Protein AF-A0ABC8U8X2-F1 (afdb_monomer_lite)

Sequence (150 aa):
MIYYLTSANDARQVATYLWNNFLGGTTSSRPLGDAILDGIDFDIEGDTNQHCDDLAKYLSAYSNKGKKVCLTAAPQCPFLDAWVGAFLASFLLLLAMGSDSSGIAIYWDQNGNEGILAETCATGNYDFVNLAFLPTFGNGQTPMINLAGH

Radius of gyration: 16.76 Å; chains: 1; bounding box: 38×37×42 Å

pLDDT: mean 77.41, std 14.79, range [40.16, 95.94]

Organism: NCBI:txid185542

Foldseek 3Di:
DAADAPDLVQLLVQLVLCCQQAAVRHDPDHPVGPHHDQEDEAAHPHPDPPCVVSNVVNNCVCCVVPGGYDYHYDDDDDDDDPDDVVVVVVVVVVVVVPDPDPFAEDEAQQPLPRPDPVVVVVVVRGPYYRQWDQPHGHPPDNTDTDRHND

InterPro domains:
  IPR001223 Glycoside hydrolase family 18, catalytic domain [PS51910] (102-150)
  IPR001579 Glycosyl hydrolase family 18, active site [PS01095] (37-45)
  IPR017853 Glycoside hydrolase superfamily [SSF51445] (3-89)
  IPR017853 Glycoside hydrolase superfamily [SSF51445] (100-150)

Structure (mmCIF, N/CA/C/O backbone):
data_AF-A0ABC8U8X2-F1
#
_entry.id   AF-A0ABC8U8X2-F1
#
loop_
_atom_site.group_PDB
_atom_site.id
_atom_site.type_symbol
_atom_site.label_atom_id
_atom_site.label_alt_id
_atom_site.label_comp_id
_atom_site.label_asym_id
_atom_site.label_entity_id
_atom_site.label_seq_id
_atom_site.pdbx_PDB_ins_code
_atom_site.Cartn_x
_atom_site.Cartn_y
_atom_site.Cartn_z
_atom_site.occupancy
_atom_site.B_iso_or_equiv
_atom_site.auth_seq_id
_atom_site.auth_comp_id
_atom_site.auth_asym_id
_atom_site.auth_atom_id
_atom_site.pdbx_PDB_model_num
ATOM 1 N N . MET A 1 1 ? 5.102 10.044 -14.188 1.00 48.25 1 MET A N 1
ATOM 2 C CA . MET A 1 1 ? 5.006 10.627 -12.831 1.00 48.25 1 MET A CA 1
ATOM 3 C C . MET A 1 1 ? 5.959 9.808 -11.978 1.00 48.25 1 MET A C 1
ATOM 5 O O . MET A 1 1 ? 5.804 8.601 -11.997 1.00 48.25 1 MET A O 1
ATOM 9 N N . ILE A 1 2 ? 7.002 10.403 -11.389 1.00 56.94 2 ILE A N 1
ATOM 10 C CA . ILE A 1 2 ? 8.047 9.640 -10.680 1.00 56.94 2 ILE A CA 1
ATOM 11 C C . ILE A 1 2 ? 7.747 9.730 -9.186 1.00 56.94 2 ILE A C 1
ATOM 13 O O . ILE A 1 2 ? 7.943 10.780 -8.578 1.00 56.94 2 ILE A O 1
ATOM 17 N N . TYR A 1 3 ? 7.222 8.649 -8.628 1.00 70.38 3 TYR A N 1
ATOM 18 C CA . TYR A 1 3 ? 7.026 8.451 -7.196 1.00 70.38 3 TYR A CA 1
ATOM 19 C C . TYR A 1 3 ? 8.256 7.721 -6.653 1.00 70.38 3 TYR A C 1
ATOM 21 O O . TYR A 1 3 ? 8.616 6.646 -7.125 1.00 70.38 3 TYR A O 1
ATOM 29 N N . TYR A 1 4 ? 8.955 8.345 -5.708 1.00 77.19 4 TYR A N 1
ATOM 30 C CA . TYR A 1 4 ? 10.160 7.788 -5.103 1.00 77.19 4 TYR A CA 1
ATOM 31 C C . TYR A 1 4 ? 10.326 8.301 -3.677 1.00 77.19 4 TYR A C 1
ATOM 33 O O . TYR A 1 4 ? 9.859 9.383 -3.316 1.00 77.19 4 TYR A O 1
ATOM 41 N N . LEU A 1 5 ? 11.017 7.514 -2.860 1.00 86.25 5 LEU A N 1
ATOM 42 C CA . LEU A 1 5 ? 11.329 7.862 -1.482 1.00 86.25 5 LEU A CA 1
ATOM 43 C C . LEU A 1 5 ? 12.681 8.570 -1.435 1.00 86.25 5 LEU A C 1
ATOM 45 O O . LEU A 1 5 ? 13.675 8.092 -1.977 1.00 86.25 5 LEU A O 1
ATOM 49 N N . THR A 1 6 ? 12.721 9.716 -0.768 1.00 90.56 6 THR A N 1
ATOM 50 C CA . THR A 1 6 ? 13.915 10.578 -0.709 1.00 90.56 6 THR A CA 1
ATOM 51 C C . THR A 1 6 ? 14.811 10.298 0.496 1.00 90.56 6 THR A C 1
ATOM 53 O O . THR A 1 6 ? 15.957 10.738 0.533 1.00 90.56 6 THR A O 1
ATOM 56 N N . SER A 1 7 ? 14.279 9.626 1.522 1.00 92.69 7 SER A N 1
ATOM 57 C CA . SER A 1 7 ? 14.993 9.296 2.758 1.00 92.69 7 SER A CA 1
ATOM 58 C C . SER A 1 7 ? 14.229 8.268 3.598 1.00 92.69 7 SER A C 1
ATOM 60 O O . SER A 1 7 ? 13.018 8.098 3.451 1.00 92.69 7 SER A O 1
ATOM 62 N N . ALA A 1 8 ? 14.897 7.684 4.596 1.00 93.50 8 ALA A N 1
ATOM 63 C CA . ALA A 1 8 ? 14.243 6.863 5.619 1.00 93.50 8 ALA A CA 1
ATOM 64 C C . ALA A 1 8 ? 13.138 7.625 6.386 1.00 93.50 8 ALA A C 1
ATOM 66 O O . ALA A 1 8 ? 12.173 7.029 6.865 1.00 93.50 8 ALA A O 1
ATOM 67 N N . ASN A 1 9 ? 13.266 8.949 6.533 1.00 95.62 9 ASN A N 1
ATOM 68 C CA . ASN A 1 9 ? 12.249 9.760 7.200 1.00 95.62 9 ASN A CA 1
ATOM 69 C C . ASN A 1 9 ? 11.018 9.982 6.312 1.00 95.62 9 ASN A C 1
ATOM 71 O O . ASN A 1 9 ? 9.897 9.965 6.810 1.00 95.62 9 ASN A O 1
ATOM 75 N N . ASP A 1 10 ? 11.225 10.154 5.011 1.00 93.50 10 ASP A N 1
ATOM 76 C CA . ASP A 1 10 ? 10.157 10.218 4.012 1.00 93.50 10 ASP A CA 1
ATOM 77 C C . ASP A 1 10 ? 9.393 8.884 3.957 1.00 93.50 10 ASP A C 1
ATOM 79 O O . ASP A 1 10 ? 8.177 8.852 4.137 1.00 93.50 10 ASP A O 1
ATOM 83 N N . ALA A 1 11 ? 10.115 7.758 3.910 1.00 92.38 11 ALA A N 1
ATOM 84 C CA . ALA A 1 11 ? 9.539 6.415 4.027 1.00 92.38 11 ALA A CA 1
ATOM 85 C C . ALA A 1 11 ? 8.694 6.241 5.303 1.00 92.38 11 ALA A C 1
ATOM 87 O O . ALA A 1 11 ? 7.592 5.696 5.261 1.00 92.38 11 ALA A O 1
ATOM 88 N N . ARG A 1 12 ? 9.162 6.754 6.448 1.00 95.94 12 ARG A N 1
ATOM 89 C CA . ARG A 1 12 ? 8.401 6.719 7.708 1.00 95.94 12 ARG A CA 1
ATOM 90 C C . ARG A 1 12 ? 7.121 7.553 7.649 1.00 95.94 12 ARG A C 1
ATOM 92 O O . ARG A 1 12 ? 6.102 7.140 8.209 1.00 95.94 12 ARG A O 1
ATOM 99 N N . GLN A 1 13 ? 7.163 8.723 7.015 1.00 95.50 13 GLN A N 1
ATOM 100 C CA . GLN A 1 13 ? 5.987 9.579 6.853 1.00 95.50 13 GLN A CA 1
ATOM 101 C C . GLN A 1 13 ? 4.942 8.900 5.970 1.00 95.50 13 GLN A C 1
ATOM 103 O O . GLN A 1 13 ? 3.778 8.818 6.368 1.00 95.50 13 GLN A O 1
ATOM 108 N N . VAL A 1 14 ? 5.369 8.322 4.845 1.00 93.56 14 VAL A N 1
ATOM 109 C CA . VAL A 1 14 ? 4.505 7.521 3.968 1.00 93.56 14 VAL A CA 1
ATOM 110 C C . VAL A 1 14 ? 3.908 6.337 4.736 1.00 93.56 14 VAL A C 1
ATOM 112 O O . VAL A 1 14 ? 2.690 6.177 4.748 1.00 93.56 14 VAL A O 1
ATOM 115 N N . ALA A 1 15 ? 4.718 5.565 5.470 1.00 94.56 15 ALA A N 1
ATOM 116 C CA . ALA A 1 15 ? 4.239 4.445 6.288 1.00 94.56 15 ALA A CA 1
ATOM 117 C C . ALA A 1 15 ? 3.180 4.874 7.317 1.00 94.56 15 ALA A C 1
ATOM 119 O O . ALA A 1 15 ? 2.158 4.210 7.486 1.00 94.56 15 ALA A O 1
ATOM 120 N N . THR A 1 16 ? 3.407 6.005 7.992 1.00 95.50 16 THR A N 1
ATOM 121 C CA . THR A 1 16 ? 2.477 6.552 8.992 1.00 95.50 16 THR A CA 1
ATOM 122 C C . THR A 1 16 ? 1.159 6.969 8.348 1.00 95.50 16 THR A C 1
ATOM 124 O O . THR A 1 16 ? 0.086 6.701 8.893 1.00 95.50 16 THR A O 1
ATOM 127 N N . TYR A 1 17 ? 1.229 7.607 7.179 1.00 94.38 17 TYR A N 1
ATOM 128 C CA . TYR A 1 17 ? 0.050 8.000 6.421 1.00 94.38 17 TYR A CA 1
ATOM 129 C C . TYR A 1 17 ? -0.775 6.778 6.011 1.00 94.38 17 TYR A C 1
ATOM 131 O O . TYR A 1 17 ? -1.979 6.744 6.272 1.00 94.38 17 TYR A O 1
ATOM 139 N N . LEU A 1 18 ? -0.131 5.760 5.432 1.00 93.50 18 LEU A N 1
ATOM 140 C CA . LEU A 1 18 ? -0.798 4.529 5.009 1.00 93.50 18 LEU A CA 1
ATOM 141 C C . LEU A 1 18 ? -1.434 3.797 6.196 1.00 93.50 18 LEU A C 1
ATOM 143 O O . LEU A 1 18 ? -2.588 3.369 6.120 1.00 93.50 18 LEU A O 1
ATOM 147 N N . TRP A 1 19 ? -0.724 3.727 7.327 1.00 94.81 19 TRP A N 1
ATOM 148 C CA . TRP A 1 19 ? -1.241 3.104 8.541 1.00 94.81 19 TRP A CA 1
ATOM 149 C C . TRP A 1 19 ? -2.529 3.766 9.039 1.00 94.81 19 TRP A C 1
ATOM 151 O O . TRP A 1 19 ? -3.505 3.076 9.333 1.00 94.81 19 TRP A O 1
ATOM 161 N N . ASN A 1 20 ? -2.548 5.097 9.113 1.00 94.00 20 ASN A N 1
ATOM 162 C CA . ASN A 1 20 ? -3.668 5.836 9.692 1.00 94.00 20 ASN A CA 1
ATOM 163 C C . ASN A 1 20 ? -4.887 5.936 8.768 1.00 94.00 20 ASN A C 1
ATOM 165 O O . ASN A 1 20 ? -6.012 5.986 9.267 1.00 94.00 20 ASN A O 1
ATOM 169 N N . ASN A 1 21 ? -4.675 5.972 7.451 1.00 92.50 21 ASN A N 1
ATOM 170 C CA . ASN A 1 21 ? -5.749 6.207 6.484 1.00 92.50 21 ASN A CA 1
ATOM 171 C C . ASN A 1 21 ? -6.307 4.930 5.848 1.00 92.50 21 ASN A C 1
ATOM 173 O O . ASN A 1 21 ? -7.464 4.940 5.439 1.00 92.50 21 ASN A O 1
ATOM 177 N N . PHE A 1 22 ? -5.521 3.849 5.774 1.00 91.56 22 PHE A N 1
ATOM 178 C CA . PHE A 1 22 ? -5.916 2.629 5.054 1.00 91.56 22 PHE A CA 1
ATOM 179 C C . PHE A 1 22 ? -5.779 1.345 5.870 1.00 91.56 22 PHE A C 1
ATOM 181 O O . PHE A 1 22 ? -6.557 0.417 5.669 1.00 91.56 22 PHE A O 1
ATOM 188 N N . LEU A 1 23 ? -4.863 1.294 6.840 1.00 92.88 23 LEU A N 1
ATOM 189 C CA . LEU A 1 23 ? -4.678 0.130 7.717 1.00 92.88 23 LEU A CA 1
ATOM 190 C C . LEU A 1 23 ? -5.291 0.393 9.105 1.00 92.88 23 LEU A C 1
ATOM 192 O O . LEU A 1 23 ? -6.302 1.090 9.211 1.00 92.88 23 LEU A O 1
ATOM 196 N N . GLY A 1 24 ? -4.719 -0.192 10.162 1.00 92.75 24 GLY A N 1
ATOM 197 C CA . GLY A 1 24 ? -5.299 -0.240 11.510 1.00 92.75 24 GLY A CA 1
ATOM 198 C C . GLY A 1 24 ? -5.152 1.025 12.363 1.00 92.75 24 GLY A C 1
ATOM 199 O O . GLY A 1 24 ? -5.484 0.991 13.546 1.00 92.75 24 GLY A O 1
ATOM 200 N N . GLY A 1 25 ? -4.621 2.123 11.823 1.00 92.50 25 GLY A N 1
ATOM 201 C CA . GLY A 1 25 ? -4.649 3.425 12.487 1.00 92.50 25 GLY A CA 1
ATOM 202 C C . GLY A 1 25 ? -5.955 4.178 12.222 1.00 92.50 25 GLY A C 1
ATOM 203 O O . GLY A 1 25 ? -6.860 3.674 11.563 1.00 92.50 25 GLY A O 1
ATOM 204 N N . THR A 1 26 ? -6.055 5.403 12.737 1.00 88.94 26 THR A N 1
ATOM 205 C CA . THR A 1 26 ? -7.287 6.201 12.658 1.00 88.94 26 THR A CA 1
ATOM 206 C C . THR A 1 26 ? -7.006 7.643 12.252 1.00 88.94 26 THR A C 1
ATOM 208 O O . THR A 1 26 ? -6.093 8.273 12.790 1.00 88.94 26 THR A O 1
ATOM 211 N N . THR A 1 27 ? -7.848 8.190 11.379 1.00 89.31 27 THR A N 1
ATOM 212 C CA . THR A 1 27 ? -7.946 9.621 11.053 1.00 89.31 27 THR A CA 1
ATOM 213 C C . THR A 1 27 ? -9.406 10.071 11.136 1.00 89.31 27 THR A C 1
ATOM 215 O O . THR A 1 27 ? -10.308 9.246 11.259 1.00 89.31 27 THR A O 1
ATOM 218 N N . SER A 1 28 ? -9.656 11.383 11.102 1.00 87.31 28 SER A N 1
ATOM 219 C CA . SER A 1 28 ? -11.016 11.942 11.133 1.00 87.31 28 SER A CA 1
ATOM 220 C C . SER A 1 28 ? -11.823 11.676 9.858 1.00 87.31 28 SER A C 1
ATOM 222 O O . SER A 1 28 ? -13.046 11.756 9.888 1.00 87.31 28 SER A O 1
ATOM 224 N N . SER A 1 29 ? -11.149 11.394 8.744 1.00 88.12 29 SER A N 1
ATOM 225 C CA . SER A 1 29 ? -11.760 11.038 7.467 1.00 88.12 29 SER A CA 1
ATOM 226 C C . SER A 1 29 ? -10.808 10.119 6.712 1.00 88.12 29 SER A C 1
ATOM 228 O O . SER A 1 29 ? -9.654 10.484 6.473 1.00 88.12 29 SER A O 1
ATOM 230 N N . ARG A 1 30 ? -11.285 8.920 6.373 1.00 90.00 30 ARG A N 1
ATOM 231 C CA . ARG A 1 30 ? -10.524 7.904 5.643 1.00 90.00 30 ARG A CA 1
ATOM 232 C C . ARG A 1 30 ? -11.013 7.845 4.198 1.00 90.00 30 ARG A C 1
ATOM 234 O O . ARG A 1 30 ? -12.227 7.848 3.989 1.00 90.00 30 ARG A O 1
ATOM 241 N N . PRO A 1 31 ? -10.116 7.743 3.200 1.00 86.38 31 PRO A N 1
ATOM 242 C CA . PRO A 1 31 ? -10.534 7.789 1.798 1.00 86.38 31 PRO A CA 1
ATOM 243 C C . PRO A 1 31 ? -11.456 6.635 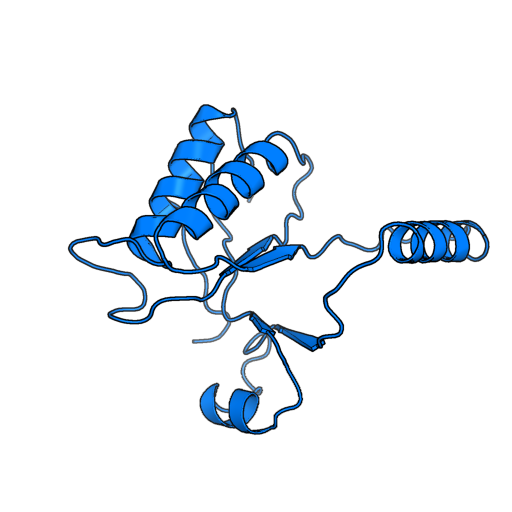1.383 1.00 86.38 31 PRO A C 1
ATOM 245 O O . PRO A 1 31 ? -12.272 6.807 0.489 1.00 86.38 31 PRO A O 1
ATOM 248 N N . LEU A 1 32 ? -11.359 5.486 2.059 1.00 85.94 32 LEU A N 1
ATOM 249 C CA . LEU A 1 32 ? -12.208 4.311 1.829 1.00 85.94 32 LEU A CA 1
ATOM 250 C C . LEU A 1 32 ? -13.299 4.150 2.909 1.00 85.94 32 LEU A C 1
ATOM 252 O O . LEU A 1 32 ? -13.801 3.050 3.135 1.00 85.94 32 LEU A O 1
ATOM 256 N N . GLY A 1 33 ? -13.636 5.229 3.625 1.00 87.31 33 GLY A N 1
ATOM 257 C CA . GLY A 1 33 ? -14.559 5.185 4.759 1.00 87.31 33 GLY A CA 1
ATOM 258 C C . GLY A 1 33 ? -14.065 4.254 5.871 1.00 87.31 33 GLY A C 1
ATOM 259 O O . GLY A 1 33 ? -12.883 4.249 6.218 1.00 87.31 33 GLY A O 1
ATOM 260 N N . ASP A 1 34 ? -14.967 3.438 6.410 1.00 89.44 34 ASP A N 1
ATOM 261 C CA . ASP A 1 34 ? -14.672 2.527 7.524 1.00 89.44 34 ASP A CA 1
ATOM 262 C C . ASP A 1 34 ? -13.870 1.279 7.108 1.00 89.44 34 ASP A C 1
ATOM 264 O O . ASP A 1 34 ? -13.538 0.443 7.951 1.00 89.44 34 ASP A O 1
ATOM 268 N N . ALA A 1 35 ? -13.532 1.130 5.821 1.00 88.38 35 ALA A N 1
ATOM 269 C CA . ALA A 1 35 ? -12.746 0.002 5.342 1.00 88.38 35 ALA A CA 1
ATOM 270 C C . ALA A 1 35 ? -11.312 0.017 5.909 1.00 88.38 35 ALA A C 1
ATOM 272 O O . ALA A 1 35 ? -10.618 1.043 5.939 1.00 88.38 35 ALA A O 1
ATOM 273 N N . ILE A 1 36 ? -10.848 -1.160 6.337 1.00 90.56 36 ILE A N 1
ATOM 274 C CA . ILE A 1 36 ? -9.504 -1.386 6.878 1.00 90.56 36 ILE A CA 1
ATOM 275 C C . ILE A 1 36 ? -8.825 -2.469 6.043 1.00 90.56 36 ILE A C 1
ATOM 277 O O . ILE A 1 36 ? -9.127 -3.651 6.204 1.00 90.56 36 ILE A O 1
ATOM 281 N N . LEU A 1 37 ? -7.874 -2.072 5.198 1.00 90.31 37 LEU A N 1
ATOM 282 C CA . LEU A 1 37 ? -7.120 -2.987 4.341 1.00 90.31 37 LEU A CA 1
ATOM 283 C C . LEU A 1 37 ? -6.223 -3.911 5.173 1.00 90.31 37 LEU A C 1
ATOM 285 O O . LEU A 1 37 ? -5.800 -3.567 6.282 1.00 90.31 37 LEU A O 1
ATOM 289 N N . ASP A 1 38 ? -5.929 -5.093 4.640 1.00 89.69 38 ASP A N 1
ATOM 290 C CA . ASP A 1 38 ? -5.053 -6.079 5.286 1.00 89.69 38 ASP A CA 1
ATOM 291 C C . ASP A 1 38 ? -3.574 -5.868 4.972 1.00 89.69 38 ASP A C 1
ATOM 293 O O . ASP A 1 38 ? -2.707 -6.356 5.698 1.00 89.69 38 ASP A O 1
ATOM 297 N N . GLY A 1 39 ? -3.271 -5.102 3.928 1.00 89.19 39 GLY A N 1
ATOM 298 C CA . GLY A 1 39 ? -1.910 -4.941 3.464 1.00 89.19 39 GLY A CA 1
ATOM 299 C C . GLY A 1 39 ? -1.710 -3.832 2.449 1.00 89.19 39 GLY A C 1
ATOM 300 O O . GLY A 1 39 ? -2.647 -3.114 2.100 1.00 89.19 39 GLY A O 1
ATOM 301 N N . ILE A 1 40 ? -0.460 -3.703 2.016 1.00 87.12 40 ILE A N 1
ATOM 302 C CA . ILE A 1 40 ? -0.014 -2.798 0.957 1.00 87.12 40 ILE A CA 1
ATOM 303 C C . ILE A 1 40 ? 0.788 -3.619 -0.051 1.00 87.12 40 ILE A C 1
ATOM 305 O O . ILE A 1 40 ? 1.727 -4.322 0.331 1.00 87.12 40 ILE A O 1
ATOM 309 N N . ASP A 1 41 ? 0.413 -3.500 -1.319 1.00 85.31 41 ASP A N 1
ATOM 310 C CA . ASP A 1 41 ? 1.158 -4.041 -2.448 1.00 85.31 41 ASP A CA 1
ATOM 311 C C . ASP A 1 41 ? 2.077 -2.966 -3.042 1.00 85.31 41 ASP A C 1
ATOM 313 O O . ASP A 1 41 ? 1.667 -1.819 -3.236 1.00 85.31 41 ASP A O 1
ATOM 317 N N . PHE A 1 42 ? 3.336 -3.324 -3.286 1.00 78.19 42 PHE A N 1
ATOM 318 C CA . PHE A 1 42 ? 4.355 -2.446 -3.849 1.00 78.19 42 PHE A CA 1
ATOM 319 C C . PHE A 1 42 ? 4.596 -2.767 -5.321 1.00 78.19 42 PHE A C 1
ATOM 321 O O . PHE A 1 42 ? 5.470 -3.568 -5.661 1.00 78.19 42 PHE A O 1
ATOM 328 N N . ASP A 1 43 ? 3.861 -2.081 -6.184 1.00 76.69 43 ASP A N 1
ATOM 329 C CA . ASP A 1 43 ? 4.132 -2.023 -7.618 1.00 76.69 43 ASP A CA 1
ATOM 330 C C . ASP A 1 43 ? 5.049 -0.826 -7.923 1.00 76.69 43 ASP A C 1
ATOM 332 O O . ASP A 1 43 ? 4.610 0.287 -8.222 1.00 76.69 43 ASP A O 1
ATOM 336 N N . ILE A 1 44 ? 6.351 -1.007 -7.681 1.00 70.56 44 ILE A N 1
ATOM 337 C CA . ILE A 1 44 ? 7.350 0.061 -7.818 1.00 70.56 44 ILE A CA 1
ATOM 338 C C . ILE A 1 44 ? 8.003 -0.046 -9.191 1.00 70.56 44 ILE A C 1
ATOM 340 O O . ILE A 1 44 ? 8.949 -0.806 -9.386 1.00 70.56 44 ILE A O 1
ATOM 344 N N . GLU A 1 45 ? 7.522 0.777 -10.118 1.00 71.31 45 GLU A N 1
ATOM 345 C CA . GLU A 1 45 ? 8.005 0.839 -11.505 1.00 71.31 45 GLU A CA 1
ATOM 346 C C . GLU A 1 45 ? 8.960 2.017 -11.778 1.00 71.31 45 GLU A C 1
ATOM 348 O O . GLU A 1 45 ? 9.281 2.330 -12.924 1.00 71.31 45 GLU A O 1
ATOM 353 N N . GLY A 1 46 ? 9.390 2.724 -10.729 1.00 65.50 46 GLY A N 1
ATOM 354 C CA . GLY A 1 46 ? 10.303 3.862 -10.844 1.00 65.50 46 GLY A CA 1
ATOM 355 C C . GLY A 1 46 ? 11.768 3.453 -11.041 1.00 65.50 46 GLY A C 1
ATOM 356 O O . GLY A 1 46 ? 12.182 2.355 -10.683 1.00 65.50 46 GLY A O 1
ATOM 357 N N . ASP A 1 47 ? 12.595 4.392 -11.511 1.00 67.00 47 ASP A N 1
ATOM 358 C CA . ASP A 1 47 ? 14.036 4.180 -11.759 1.00 67.00 47 ASP A CA 1
ATOM 359 C C . ASP A 1 47 ? 14.880 3.950 -10.482 1.00 67.00 47 ASP A C 1
ATOM 361 O O . ASP A 1 47 ? 16.104 3.819 -10.546 1.00 67.00 47 ASP A O 1
ATOM 365 N N . THR A 1 48 ? 14.262 3.949 -9.297 1.00 69.31 48 THR A N 1
ATOM 366 C CA . THR A 1 48 ? 14.944 3.794 -8.009 1.00 69.31 48 THR A CA 1
ATOM 367 C C . THR A 1 48 ? 14.116 2.974 -7.027 1.00 69.31 48 THR A C 1
ATOM 369 O O . THR A 1 48 ? 12.908 3.150 -6.899 1.00 69.31 48 THR A O 1
ATOM 372 N N . ASN A 1 49 ? 14.800 2.111 -6.280 1.00 71.00 49 ASN A N 1
ATOM 373 C CA . ASN A 1 49 ? 14.252 1.311 -5.185 1.00 71.00 49 ASN A CA 1
ATOM 374 C C . ASN A 1 49 ? 14.757 1.776 -3.806 1.00 71.00 49 ASN A C 1
ATOM 376 O O . ASN A 1 49 ? 14.601 1.068 -2.808 1.00 71.00 49 ASN A O 1
ATOM 380 N N . GLN A 1 50 ? 15.393 2.950 -3.734 1.00 80.75 50 GLN A N 1
ATOM 381 C CA . GLN A 1 50 ? 15.943 3.469 -2.483 1.00 80.75 50 GLN A CA 1
ATOM 382 C C . GLN A 1 50 ? 14.845 3.624 -1.421 1.00 80.75 50 GLN A C 1
ATOM 384 O O . GLN A 1 50 ? 13.740 4.077 -1.714 1.00 80.75 50 GLN A O 1
ATOM 389 N N . HIS A 1 51 ? 15.164 3.243 -0.180 1.00 86.38 51 HIS A N 1
ATOM 390 C CA . HIS A 1 51 ? 14.296 3.341 1.003 1.00 86.38 51 HIS A CA 1
ATOM 391 C C . HIS A 1 51 ? 12.992 2.526 0.958 1.00 86.38 51 HIS A C 1
ATOM 393 O O . HIS A 1 51 ? 12.142 2.669 1.842 1.00 86.38 51 HIS A O 1
ATOM 399 N N . CYS A 1 52 ? 12.810 1.649 -0.032 1.00 83.12 52 CYS A N 1
ATOM 400 C CA . CYS A 1 52 ? 11.658 0.744 -0.070 1.00 83.12 52 CYS A CA 1
ATOM 401 C C . CYS A 1 52 ? 11.731 -0.301 1.055 1.00 83.12 52 CYS A C 1
ATOM 403 O O . CYS A 1 52 ? 10.710 -0.687 1.622 1.00 83.12 52 CYS A O 1
ATOM 405 N N . ASP A 1 53 ? 12.945 -0.696 1.438 1.00 85.69 53 ASP A N 1
ATOM 406 C CA . ASP A 1 53 ? 13.235 -1.525 2.606 1.00 85.69 53 ASP A CA 1
ATOM 407 C C . ASP A 1 53 ? 12.866 -0.820 3.920 1.00 85.69 53 ASP A C 1
ATOM 409 O O . ASP A 1 53 ? 12.218 -1.418 4.781 1.00 85.69 53 ASP A O 1
ATOM 413 N N . ASP A 1 54 ? 13.204 0.466 4.055 1.00 90.25 54 ASP A N 1
ATOM 414 C CA . ASP A 1 54 ? 12.784 1.301 5.182 1.00 90.25 54 ASP A CA 1
ATOM 415 C C . ASP A 1 54 ? 11.251 1.364 5.272 1.00 90.25 54 ASP A C 1
ATOM 417 O O . ASP A 1 54 ? 10.681 1.143 6.345 1.00 90.25 54 AS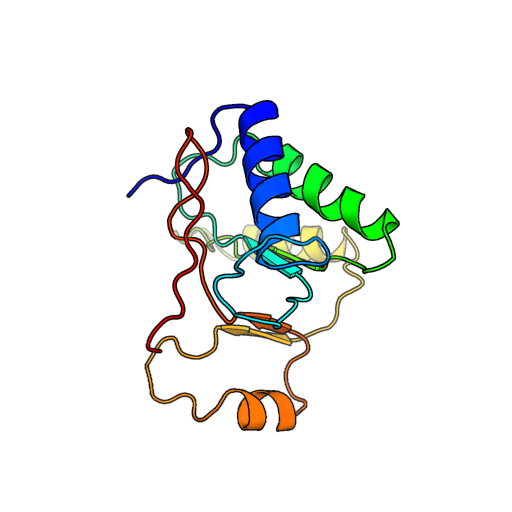P A O 1
ATOM 421 N N . LEU A 1 55 ? 10.568 1.621 4.151 1.00 90.06 55 LEU A N 1
ATOM 422 C CA . LEU A 1 55 ? 9.105 1.672 4.082 1.00 90.06 55 LEU A CA 1
ATOM 423 C C . LEU A 1 55 ? 8.473 0.337 4.499 1.00 90.06 55 LEU A C 1
ATOM 425 O O . LEU A 1 55 ? 7.619 0.316 5.392 1.00 90.06 55 LEU A O 1
ATOM 429 N N . ALA A 1 56 ? 8.927 -0.775 3.916 1.00 89.06 56 ALA A N 1
ATOM 430 C CA . ALA A 1 56 ? 8.453 -2.114 4.257 1.00 89.06 56 ALA A CA 1
ATOM 431 C C . ALA A 1 56 ? 8.686 -2.434 5.741 1.00 89.06 56 ALA A C 1
ATOM 433 O O . ALA A 1 56 ? 7.796 -2.945 6.425 1.00 89.06 56 ALA A O 1
ATOM 434 N N . LYS A 1 57 ? 9.850 -2.063 6.284 1.00 91.94 57 LYS A N 1
ATOM 435 C CA . LYS A 1 57 ? 10.179 -2.243 7.701 1.00 91.94 57 LYS A CA 1
ATOM 436 C C . LYS A 1 57 ? 9.254 -1.442 8.615 1.00 91.94 57 LYS A C 1
ATOM 438 O O . LYS A 1 57 ? 8.777 -1.985 9.613 1.00 91.94 57 LYS A O 1
ATOM 443 N N . TYR A 1 58 ? 8.983 -0.173 8.304 1.00 94.94 58 TYR A N 1
ATOM 444 C CA . TYR A 1 58 ? 8.075 0.648 9.111 1.00 94.94 58 TYR A CA 1
ATOM 445 C C . TYR A 1 58 ? 6.640 0.125 9.077 1.00 94.94 58 TYR A C 1
ATOM 447 O O . TYR A 1 58 ? 5.995 0.080 10.124 1.00 94.94 58 TYR A O 1
ATOM 455 N N . LEU A 1 59 ? 6.155 -0.312 7.915 1.00 92.62 59 LEU A N 1
ATOM 456 C CA . LEU A 1 59 ? 4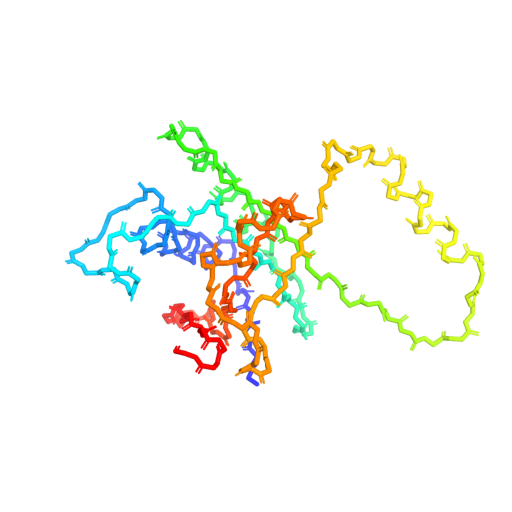.818 -0.894 7.793 1.00 92.62 59 LEU A CA 1
ATOM 457 C C . LEU A 1 59 ? 4.705 -2.228 8.533 1.00 92.62 59 LEU A C 1
ATOM 459 O O . LEU A 1 59 ? 3.773 -2.420 9.313 1.00 92.62 59 LEU A O 1
ATOM 463 N N . SER A 1 60 ? 5.690 -3.112 8.367 1.00 90.12 60 SER A N 1
ATOM 464 C CA . SER A 1 60 ? 5.742 -4.400 9.062 1.00 90.12 60 SER A CA 1
ATOM 465 C C . SER A 1 60 ? 5.742 -4.228 10.584 1.00 90.12 60 SER A C 1
ATOM 467 O O . SER A 1 60 ? 5.039 -4.955 11.289 1.00 90.12 60 SER A O 1
ATOM 469 N N . ALA A 1 61 ? 6.430 -3.206 11.107 1.00 92.69 61 ALA A N 1
ATOM 470 C CA . ALA A 1 61 ? 6.466 -2.916 12.540 1.00 92.69 61 ALA A CA 1
ATOM 471 C C . ALA A 1 61 ? 5.083 -2.613 13.150 1.00 92.69 61 ALA A C 1
ATOM 473 O O . ALA A 1 61 ? 4.884 -2.873 14.342 1.00 92.69 61 ALA A O 1
ATOM 474 N N . TYR A 1 62 ? 4.113 -2.123 12.366 1.00 93.69 62 TYR A N 1
ATOM 475 C CA . TYR A 1 62 ? 2.736 -1.938 12.839 1.00 93.69 62 TYR A CA 1
ATOM 476 C C . TYR A 1 62 ? 1.996 -3.254 13.088 1.00 93.69 62 TYR A C 1
ATOM 478 O O . TYR A 1 62 ? 1.030 -3.248 13.850 1.00 93.69 62 TYR A O 1
ATOM 486 N N . SER A 1 63 ? 2.491 -4.386 12.575 1.00 89.38 63 SER A N 1
ATOM 487 C CA . SER A 1 63 ? 1.944 -5.713 12.891 1.00 89.38 63 SER A CA 1
ATOM 488 C C . SER A 1 63 ? 1.926 -6.004 14.394 1.00 89.38 63 SER A C 1
ATOM 490 O O . SER A 1 63 ? 1.055 -6.717 14.889 1.00 89.38 63 SER A O 1
ATOM 492 N N . ASN A 1 64 ? 2.832 -5.376 15.150 1.00 88.62 64 ASN A N 1
ATOM 493 C CA . ASN A 1 64 ? 2.895 -5.481 16.608 1.00 88.62 64 ASN A CA 1
ATOM 494 C C . ASN A 1 64 ? 1.769 -4.719 17.336 1.00 88.62 64 ASN A C 1
ATOM 496 O O . ASN A 1 64 ? 1.678 -4.794 18.558 1.00 88.62 64 ASN A O 1
ATOM 500 N N . LYS A 1 65 ? 0.912 -3.976 16.621 1.00 86.44 65 LYS A N 1
ATOM 501 C CA . LYS A 1 65 ? -0.218 -3.219 17.187 1.00 86.44 65 LYS A CA 1
ATOM 502 C C . LYS A 1 65 ? -1.555 -3.968 17.136 1.00 86.44 65 LYS A C 1
ATOM 504 O O . LYS A 1 65 ? -2.602 -3.348 17.279 1.00 86.44 65 LYS A O 1
ATOM 509 N N . GLY A 1 66 ? -1.529 -5.286 16.940 1.00 79.94 66 GLY A N 1
ATOM 510 C CA . GLY A 1 66 ? -2.719 -6.141 17.025 1.00 79.94 66 GLY A CA 1
ATOM 511 C C . GLY A 1 66 ? -3.432 -6.422 15.699 1.00 79.94 66 GLY A C 1
ATOM 512 O O . GLY A 1 66 ? -4.386 -7.191 15.694 1.00 79.94 66 GLY A O 1
ATOM 513 N N . LYS A 1 67 ? -2.956 -5.874 14.573 1.00 82.94 67 LYS A N 1
ATOM 514 C CA . LYS A 1 67 ? -3.363 -6.287 13.219 1.00 82.94 67 LYS A CA 1
ATOM 515 C C . LYS A 1 67 ? -2.119 -6.598 12.405 1.00 82.94 67 LYS A C 1
ATOM 517 O O . LYS A 1 67 ? -1.290 -5.714 12.221 1.00 82.94 67 LYS A O 1
ATOM 522 N N . LYS A 1 68 ? -2.004 -7.834 11.918 1.00 87.06 68 LYS A N 1
ATOM 523 C CA . LYS A 1 68 ? -0.942 -8.233 10.989 1.00 87.06 68 LYS A CA 1
ATOM 524 C C . LYS A 1 68 ? -1.081 -7.421 9.698 1.00 87.06 68 LYS A C 1
ATOM 526 O O . LYS A 1 68 ? -2.184 -7.320 9.171 1.00 87.06 68 LYS A O 1
ATOM 531 N N . VAL A 1 69 ? 0.020 -6.843 9.227 1.00 86.75 69 VAL A N 1
ATOM 532 C CA . VAL A 1 69 ? 0.080 -6.118 7.952 1.00 86.75 69 VAL A CA 1
ATOM 533 C C . VAL A 1 69 ? 0.711 -7.036 6.913 1.00 86.75 69 VAL A C 1
ATOM 535 O O . VAL A 1 69 ? 1.852 -7.467 7.086 1.00 86.75 69 VAL A O 1
ATOM 538 N N . CYS A 1 70 ? -0.023 -7.344 5.848 1.00 85.94 70 CYS A N 1
ATOM 539 C CA . CYS A 1 70 ? 0.508 -8.067 4.698 1.00 85.94 70 CYS A CA 1
ATOM 540 C C . CYS A 1 70 ? 1.236 -7.092 3.767 1.00 85.94 70 CYS A C 1
ATOM 542 O O . CYS A 1 70 ? 0.738 -6.007 3.482 1.00 85.94 70 CYS A O 1
ATOM 544 N N . LEU A 1 71 ? 2.430 -7.462 3.316 1.00 83.06 71 LEU A N 1
ATOM 545 C CA . LEU A 1 71 ? 3.198 -6.681 2.351 1.00 83.06 71 LEU A CA 1
ATOM 546 C C . LEU A 1 71 ? 3.514 -7.580 1.166 1.00 83.06 71 LEU A C 1
ATOM 548 O O . LEU A 1 71 ? 4.064 -8.666 1.353 1.00 83.06 71 LEU A O 1
ATOM 552 N N . THR A 1 72 ? 3.166 -7.124 -0.027 1.00 77.56 72 THR A N 1
ATOM 553 C CA . THR A 1 72 ? 3.460 -7.796 -1.295 1.00 77.56 72 THR A CA 1
ATOM 554 C C . THR A 1 72 ? 4.206 -6.833 -2.211 1.00 77.56 72 THR A C 1
ATOM 556 O O . THR A 1 72 ? 4.261 -5.632 -1.948 1.00 77.56 72 THR A O 1
ATOM 559 N N . ALA A 1 73 ? 4.867 -7.357 -3.236 1.00 74.19 73 ALA A N 1
ATOM 560 C CA . ALA A 1 73 ? 5.566 -6.548 -4.223 1.00 74.19 73 ALA A CA 1
ATOM 561 C C . ALA A 1 73 ? 5.423 -7.189 -5.602 1.00 74.19 73 ALA A C 1
ATOM 563 O O . ALA A 1 73 ? 5.449 -8.418 -5.711 1.00 74.19 73 ALA A O 1
ATOM 564 N N . ALA A 1 74 ? 5.338 -6.357 -6.636 1.00 74.50 74 ALA A N 1
ATOM 565 C CA . ALA A 1 74 ? 5.200 -6.769 -8.026 1.00 74.50 74 ALA A CA 1
ATOM 566 C C . ALA A 1 74 ? 6.434 -6.349 -8.836 1.00 74.50 74 ALA A C 1
ATOM 568 O O . ALA A 1 74 ? 6.399 -5.373 -9.579 1.00 74.50 74 ALA A O 1
ATOM 569 N N . PRO A 1 75 ? 7.577 -7.042 -8.682 1.00 67.62 75 PRO A N 1
ATOM 570 C CA . PRO A 1 75 ? 8.739 -6.735 -9.499 1.00 67.62 75 PRO A CA 1
ATOM 571 C C . PRO A 1 75 ? 8.427 -7.020 -10.972 1.00 67.62 75 PRO A C 1
ATOM 573 O O . PRO A 1 75 ? 7.930 -8.097 -11.314 1.00 67.62 75 PRO A O 1
ATOM 576 N N . GLN A 1 76 ? 8.780 -6.090 -11.861 1.00 62.91 76 GLN A N 1
ATOM 577 C CA . GLN A 1 76 ? 8.755 -6.371 -13.293 1.00 62.91 76 GLN A CA 1
ATOM 578 C C . GLN A 1 76 ? 9.702 -7.537 -13.616 1.00 62.91 76 GLN A C 1
ATOM 580 O O . GLN A 1 76 ? 10.750 -7.708 -12.991 1.00 62.91 76 GLN A O 1
ATOM 585 N N . CYS A 1 77 ? 9.351 -8.337 -14.623 1.00 66.12 77 CYS A N 1
ATOM 586 C CA . CYS A 1 77 ? 10.260 -9.317 -15.210 1.00 66.12 77 CYS A CA 1
ATOM 587 C C . CYS A 1 77 ? 11.100 -8.592 -16.272 1.00 66.12 77 CYS A C 1
ATOM 589 O O . CYS A 1 77 ? 10.572 -8.351 -17.359 1.00 66.12 77 CYS A O 1
ATOM 591 N N . PRO A 1 78 ? 12.368 -8.208 -16.022 1.00 54.38 78 PRO A N 1
ATOM 592 C CA . PRO A 1 78 ? 13.148 -7.520 -17.042 1.00 54.38 78 PRO A CA 1
ATOM 593 C C . PRO A 1 78 ? 13.414 -8.485 -18.202 1.00 54.38 78 PRO A C 1
ATOM 595 O O . PRO A 1 78 ? 14.253 -9.377 -18.092 1.00 54.38 78 PRO A O 1
ATOM 598 N N . PHE A 1 79 ? 12.698 -8.343 -19.319 1.00 48.00 79 PHE A N 1
ATOM 599 C CA . PHE A 1 79 ? 12.922 -9.192 -20.485 1.00 48.00 79 PHE A CA 1
ATOM 600 C C . PHE A 1 79 ? 13.914 -8.558 -21.460 1.00 48.00 79 PHE A C 1
ATOM 602 O O . PHE A 1 79 ? 13.648 -7.508 -22.036 1.00 48.00 79 PHE A O 1
ATOM 609 N N . LEU A 1 80 ? 15.030 -9.266 -21.669 1.00 40.16 80 LEU A N 1
ATOM 610 C CA . LEU A 1 80 ? 15.701 -9.451 -22.962 1.00 40.16 80 LEU A CA 1
ATOM 611 C C . LEU A 1 80 ? 16.600 -10.716 -22.917 1.00 40.16 80 LEU A C 1
ATOM 613 O O . LEU A 1 80 ? 17.610 -10.775 -22.220 1.00 40.16 80 LEU A O 1
ATOM 617 N N . ASP A 1 81 ? 16.142 -11.761 -23.617 1.00 43.03 81 ASP A N 1
ATOM 618 C CA . ASP A 1 81 ? 16.859 -12.705 -24.506 1.00 43.03 81 ASP A CA 1
ATOM 619 C C . ASP A 1 81 ? 18.107 -13.535 -24.096 1.00 43.03 81 ASP A C 1
ATOM 621 O O . ASP A 1 81 ? 18.766 -14.100 -24.966 1.00 43.03 81 ASP A O 1
ATOM 625 N N . ALA A 1 82 ? 18.399 -13.770 -22.810 1.00 40.69 82 ALA A N 1
ATOM 626 C CA . ALA A 1 82 ? 19.403 -14.780 -22.383 1.00 40.69 82 ALA A CA 1
ATOM 627 C C . ALA A 1 82 ? 18.841 -15.922 -21.491 1.00 40.69 82 ALA A C 1
ATOM 629 O O . ALA A 1 82 ? 19.549 -16.535 -20.685 1.00 40.69 82 ALA A O 1
ATOM 630 N N . TRP A 1 83 ? 17.540 -16.205 -21.610 1.00 50.84 83 TRP A N 1
ATOM 631 C CA . TRP A 1 83 ? 16.719 -16.887 -20.602 1.00 50.84 83 TRP A CA 1
ATOM 632 C C . TRP A 1 83 ? 16.555 -18.406 -20.790 1.00 50.84 83 TRP A C 1
ATOM 634 O O . TRP A 1 83 ? 15.577 -18.872 -21.360 1.00 50.84 83 TRP A O 1
ATOM 644 N N . VAL A 1 84 ? 17.438 -19.187 -20.162 1.00 50.59 84 VAL A N 1
ATOM 645 C CA . VAL A 1 84 ? 17.018 -20.420 -19.449 1.00 50.59 84 VAL A CA 1
ATOM 646 C C . VAL A 1 84 ? 17.746 -20.499 -18.105 1.00 50.59 84 VAL A C 1
ATOM 648 O O . VAL A 1 84 ? 17.127 -20.725 -17.070 1.00 50.59 84 VAL A O 1
ATOM 651 N N . GLY A 1 85 ? 19.054 -20.222 -18.087 1.00 48.28 85 GLY A N 1
ATOM 652 C CA . GLY A 1 85 ? 19.877 -20.331 -16.876 1.00 48.28 85 GLY A CA 1
ATOM 653 C C . GLY A 1 85 ? 19.538 -19.306 -15.790 1.00 48.28 85 GLY A C 1
ATOM 654 O O . GLY A 1 85 ? 19.437 -19.666 -14.622 1.00 48.28 85 GLY A O 1
ATOM 655 N N . ALA A 1 86 ? 19.309 -18.045 -16.168 1.00 52.56 86 ALA A N 1
ATOM 656 C CA . ALA A 1 86 ? 18.943 -16.995 -15.217 1.00 52.56 86 ALA A CA 1
ATOM 657 C C . ALA A 1 86 ? 17.516 -17.176 -14.671 1.00 52.56 86 ALA A C 1
ATOM 659 O O . ALA A 1 86 ? 17.308 -16.980 -13.480 1.00 52.56 86 ALA A O 1
ATOM 660 N N . PHE A 1 87 ? 16.569 -17.651 -15.497 1.00 52.38 87 PHE A N 1
ATOM 661 C CA . PH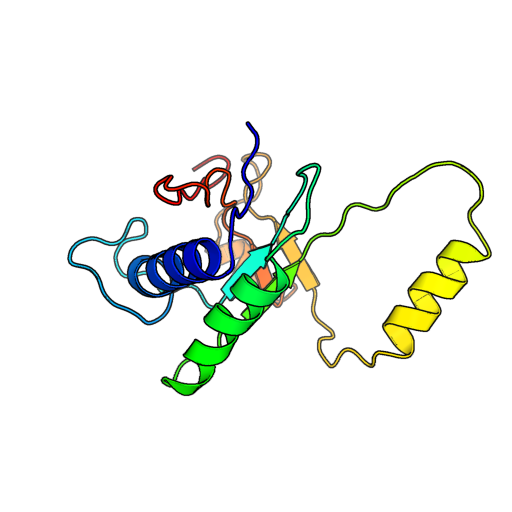E A 1 87 ? 15.218 -18.014 -15.041 1.00 52.38 87 PHE A CA 1
ATOM 662 C C . PHE A 1 87 ? 15.284 -19.075 -13.943 1.00 52.38 87 PHE A C 1
ATOM 664 O O . PHE A 1 87 ? 14.707 -18.911 -12.872 1.00 52.38 87 PHE A O 1
ATOM 671 N N . LEU A 1 88 ? 16.040 -20.148 -14.200 1.00 52.91 88 LEU A N 1
ATOM 672 C CA . LEU A 1 88 ? 16.230 -21.229 -13.243 1.00 52.91 88 LEU A CA 1
ATOM 673 C C . LEU A 1 88 ? 16.948 -20.737 -11.988 1.00 52.91 88 LEU A C 1
ATOM 675 O O . LEU A 1 88 ? 16.562 -21.141 -10.902 1.00 52.91 88 LEU A O 1
ATOM 679 N N . ALA A 1 89 ? 17.934 -19.846 -12.106 1.00 54.16 89 ALA A N 1
ATOM 680 C CA . ALA A 1 89 ? 18.651 -19.288 -10.962 1.00 54.16 89 ALA A CA 1
ATOM 681 C C . ALA A 1 89 ? 17.773 -18.370 -10.096 1.00 54.16 89 ALA A C 1
ATOM 683 O O . ALA A 1 89 ? 17.807 -18.489 -8.875 1.00 54.16 89 ALA A O 1
ATOM 684 N N . SER A 1 90 ? 16.958 -17.499 -10.696 1.00 53.91 90 SER A N 1
ATOM 685 C CA . SER A 1 90 ? 15.997 -16.652 -9.977 1.00 53.91 90 SER A CA 1
ATOM 686 C C . SER A 1 90 ? 14.900 -17.486 -9.319 1.00 53.91 90 SER A C 1
ATOM 688 O O . SER A 1 90 ? 14.572 -17.255 -8.159 1.00 53.91 90 SER A O 1
ATOM 690 N N . PHE A 1 91 ? 14.386 -18.503 -10.014 1.00 55.88 91 PHE A N 1
ATOM 691 C CA . PHE A 1 91 ? 13.410 -19.436 -9.454 1.00 55.88 91 PHE A CA 1
ATOM 692 C C . PHE A 1 91 ? 14.018 -20.274 -8.318 1.00 55.88 91 PHE A C 1
ATOM 694 O O . PHE A 1 91 ? 13.408 -20.421 -7.266 1.00 55.88 91 PHE A O 1
ATOM 701 N N . LEU A 1 92 ? 15.257 -20.752 -8.474 1.00 53.22 92 LEU A N 1
ATOM 702 C CA . LEU A 1 92 ? 16.016 -21.445 -7.425 1.00 53.22 92 LEU A CA 1
ATOM 703 C C . LEU A 1 92 ? 16.312 -20.537 -6.229 1.00 53.22 92 LEU A C 1
ATOM 705 O O . LEU A 1 92 ? 16.284 -21.016 -5.102 1.00 53.22 92 LEU A O 1
ATOM 709 N N . LEU A 1 93 ? 16.569 -19.245 -6.447 1.00 54.22 93 LEU A N 1
ATOM 710 C CA . LEU A 1 93 ? 16.795 -18.280 -5.373 1.00 54.22 93 LE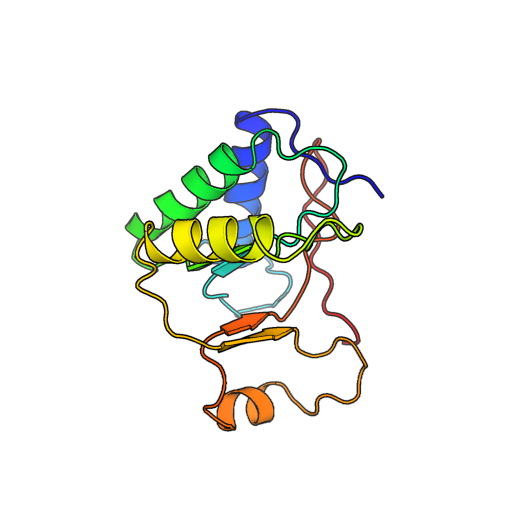U A CA 1
ATOM 711 C C . LEU A 1 93 ? 15.501 -17.990 -4.603 1.00 54.22 93 LEU A C 1
ATOM 713 O O . LEU A 1 93 ? 15.530 -17.992 -3.376 1.00 54.22 93 LEU A O 1
ATOM 717 N N . LEU A 1 94 ? 14.364 -17.832 -5.294 1.00 53.16 94 LEU A N 1
ATOM 718 C CA . LEU A 1 94 ? 13.049 -17.729 -4.649 1.00 53.16 94 LEU A CA 1
ATOM 719 C C . LEU A 1 94 ? 12.685 -19.001 -3.869 1.00 53.16 94 LEU A C 1
ATOM 721 O O . LEU A 1 94 ? 12.151 -18.907 -2.772 1.00 53.16 94 LEU A O 1
ATOM 725 N N . LEU A 1 95 ? 13.001 -20.187 -4.398 1.00 52.22 95 LEU A N 1
ATOM 726 C CA . LEU A 1 95 ? 12.786 -21.457 -3.694 1.00 52.22 95 LEU A CA 1
ATOM 727 C C . LEU A 1 95 ? 13.734 -21.636 -2.496 1.00 52.22 95 LEU A C 1
ATOM 729 O O . LEU A 1 95 ? 13.348 -22.232 -1.493 1.00 52.22 95 LEU A O 1
ATOM 733 N N . ALA A 1 96 ? 14.970 -21.134 -2.588 1.00 51.03 96 ALA A N 1
ATOM 734 C CA . ALA A 1 96 ? 15.953 -21.178 -1.503 1.00 51.03 96 ALA A CA 1
ATOM 735 C C . ALA A 1 96 ? 15.595 -20.215 -0.361 1.00 51.03 96 ALA A C 1
ATOM 737 O O . ALA A 1 96 ? 15.894 -20.487 0.802 1.00 51.03 96 ALA A O 1
ATOM 738 N N . MET A 1 97 ? 14.920 -19.113 -0.685 1.00 51.91 97 MET A N 1
ATOM 739 C CA . MET A 1 97 ? 14.287 -18.202 0.260 1.00 51.91 97 MET A CA 1
ATOM 740 C C . MET A 1 97 ? 12.867 -18.677 0.561 1.00 51.91 97 MET A C 1
ATOM 742 O O . MET A 1 97 ? 11.921 -17.983 0.211 1.00 51.91 97 MET A O 1
ATOM 746 N N . GLY A 1 98 ? 12.728 -19.875 1.143 1.00 41.06 98 GLY A N 1
ATOM 747 C CA . GLY A 1 98 ? 11.437 -20.519 1.416 1.00 41.06 98 GLY A CA 1
ATOM 748 C C . GLY A 1 98 ? 10.326 -19.511 1.723 1.00 41.06 98 GLY A C 1
ATOM 749 O O . GLY A 1 98 ? 10.350 -18.848 2.759 1.00 41.06 98 GLY A O 1
ATOM 750 N N . SER A 1 99 ? 9.403 -19.348 0.773 1.00 53.06 99 SER A N 1
ATOM 751 C CA . SER A 1 99 ? 8.253 -18.468 0.931 1.00 53.06 99 SER A CA 1
ATOM 752 C C . SER A 1 99 ? 7.120 -19.284 1.535 1.00 53.06 99 SER A C 1
ATOM 754 O O . SER A 1 99 ? 6.647 -20.239 0.920 1.00 53.06 99 SER A O 1
ATOM 756 N N . ASP A 1 100 ? 6.680 -18.914 2.737 1.00 54.28 100 ASP A N 1
ATOM 757 C CA . ASP A 1 100 ? 5.555 -19.563 3.424 1.00 54.28 100 ASP A CA 1
ATOM 758 C C . ASP A 1 100 ? 4.182 -19.158 2.840 1.00 54.28 100 ASP A C 1
ATOM 760 O O . ASP A 1 100 ? 3.141 -19.545 3.372 1.00 54.28 100 ASP A O 1
ATOM 764 N N . SER A 1 101 ? 4.135 -18.379 1.751 1.00 56.16 101 SER A N 1
ATOM 765 C CA . SER A 1 101 ? 2.885 -17.935 1.123 1.00 56.16 101 SER A CA 1
ATOM 766 C C . SER A 1 101 ? 2.594 -18.696 -0.175 1.00 56.16 101 SER A C 1
ATOM 768 O O . SER A 1 101 ? 2.849 -18.202 -1.275 1.00 56.16 101 SER A O 1
ATOM 770 N N . SER A 1 102 ? 2.027 -19.899 -0.069 1.00 58.75 102 SER A N 1
ATOM 771 C CA . SER A 1 102 ? 1.274 -20.474 -1.189 1.00 58.75 102 SER A CA 1
ATOM 772 C C . SER A 1 102 ? -0.071 -19.758 -1.236 1.00 58.75 102 SER A C 1
ATOM 774 O O . SER A 1 102 ? -0.956 -20.071 -0.448 1.00 58.75 102 SER A O 1
ATOM 776 N N . GLY A 1 103 ? -0.186 -18.751 -2.098 1.00 67.75 103 GLY A N 1
ATOM 777 C CA . GLY A 1 103 ? -1.446 -18.059 -2.308 1.00 67.75 103 GLY A CA 1
ATOM 778 C C . GLY A 1 103 ? -1.481 -17.269 -3.606 1.00 67.75 103 GLY A C 1
ATOM 779 O O . GLY A 1 103 ? -0.438 -16.826 -4.094 1.00 67.75 103 GLY A O 1
ATOM 780 N N . ILE A 1 104 ? -2.666 -17.142 -4.199 1.00 76.12 104 ILE A N 1
ATOM 781 C CA . ILE A 1 104 ? -2.858 -16.447 -5.479 1.00 76.12 104 ILE A CA 1
ATOM 782 C C . ILE A 1 104 ? -3.302 -15.014 -5.192 1.00 76.12 104 ILE A C 1
ATOM 784 O O . ILE A 1 104 ? -4.307 -14.791 -4.517 1.00 76.12 104 ILE A O 1
ATOM 788 N N . ALA A 1 105 ? -2.553 -14.047 -5.722 1.00 80.25 105 ALA A N 1
ATOM 789 C CA . ALA A 1 105 ? -2.913 -12.636 -5.702 1.00 80.25 105 ALA A CA 1
ATOM 790 C C . ALA A 1 105 ? -3.421 -12.192 -7.080 1.00 80.25 105 ALA A C 1
ATOM 792 O O . ALA A 1 105 ? -2.876 -12.614 -8.102 1.00 80.25 105 ALA A O 1
ATOM 793 N N . ILE A 1 106 ? -4.434 -11.325 -7.113 1.00 82.94 106 ILE A N 1
ATOM 794 C CA . ILE A 1 106 ? -4.918 -10.687 -8.346 1.00 82.94 106 ILE A CA 1
ATOM 795 C C . ILE A 1 106 ? -5.063 -9.181 -8.188 1.00 82.94 106 ILE A C 1
ATOM 797 O O . ILE A 1 106 ? -5.399 -8.697 -7.111 1.00 82.94 106 ILE A O 1
ATOM 801 N N . TYR A 1 107 ? -4.880 -8.456 -9.289 1.00 81.12 107 TYR A N 1
ATOM 802 C CA . TYR A 1 107 ? -5.307 -7.065 -9.411 1.00 81.12 107 TYR A CA 1
ATOM 803 C C . TYR A 1 107 ? -6.743 -7.054 -9.905 1.00 81.12 107 TYR A C 1
ATOM 805 O O . TYR A 1 107 ? -7.027 -7.508 -11.015 1.00 81.12 107 TYR A O 1
ATOM 813 N N . TRP A 1 108 ? -7.651 -6.592 -9.055 1.00 83.50 108 TRP A N 1
ATOM 814 C CA . TRP A 1 108 ? -9.053 -6.460 -9.418 1.00 83.50 108 TRP A CA 1
ATOM 815 C C . TRP A 1 108 ? -9.282 -5.106 -10.101 1.00 83.50 108 TRP A C 1
ATOM 817 O O . TRP A 1 108 ? -8.535 -4.154 -9.867 1.00 83.50 108 TRP A O 1
ATOM 827 N N . ASP A 1 109 ? -10.293 -5.059 -10.970 1.00 73.94 109 ASP A N 1
ATOM 828 C CA . ASP A 1 109 ? -10.814 -3.822 -11.569 1.00 73.94 109 ASP A CA 1
ATOM 829 C C . ASP A 1 109 ? -9.853 -3.042 -12.485 1.00 73.94 109 ASP A C 1
ATOM 831 O O . ASP A 1 109 ? -9.928 -1.827 -12.648 1.00 73.94 109 ASP A O 1
ATOM 835 N N . GLN A 1 110 ? -8.912 -3.739 -13.123 1.00 69.75 110 GLN A N 1
ATOM 836 C CA . GLN A 1 110 ? -7.980 -3.097 -14.055 1.00 69.75 110 GLN A CA 1
ATOM 837 C C . GLN A 1 110 ? -8.623 -2.747 -15.400 1.00 69.75 110 GLN A C 1
ATOM 839 O O . GLN A 1 110 ? -8.165 -1.830 -16.082 1.00 69.75 110 GLN A O 1
ATOM 844 N N . ASN A 1 111 ? -9.670 -3.474 -15.801 1.00 70.94 111 ASN A N 1
ATOM 845 C CA . ASN A 1 111 ? -10.268 -3.382 -17.132 1.00 70.94 111 ASN A CA 1
ATOM 846 C C . ASN A 1 111 ? -11.778 -3.076 -17.108 1.00 70.94 111 ASN A C 1
ATOM 848 O O . ASN A 1 111 ? -12.413 -3.119 -18.167 1.00 70.94 111 ASN A O 1
ATOM 852 N N . GLY A 1 112 ? -12.356 -2.778 -15.937 1.00 69.19 112 GLY A N 1
ATOM 853 C CA . GLY A 1 112 ? -13.759 -2.387 -15.740 1.00 69.19 112 GLY A CA 1
ATOM 854 C C . GLY A 1 112 ? -14.801 -3.465 -16.070 1.00 69.19 112 GLY A C 1
ATOM 855 O O . GLY A 1 112 ? -15.974 -3.147 -16.253 1.00 69.19 112 GLY A O 1
ATOM 856 N N . ASN A 1 113 ? -14.393 -4.730 -16.202 1.00 70.88 113 ASN A N 1
ATOM 857 C CA . ASN A 1 113 ? -15.261 -5.871 -16.537 1.00 70.88 113 ASN A CA 1
ATOM 858 C C . ASN A 1 113 ? -15.129 -7.031 -15.530 1.00 70.88 113 ASN A C 1
ATOM 860 O O . ASN A 1 113 ? -15.579 -8.146 -15.794 1.00 70.88 113 ASN A O 1
ATOM 864 N N . GLU A 1 114 ? -14.511 -6.787 -14.376 1.00 74.31 114 GLU A N 1
ATOM 865 C CA . GLU A 1 114 ? -14.158 -7.787 -13.364 1.00 74.31 114 GLU A CA 1
ATOM 866 C C . GLU A 1 114 ? -15.280 -8.071 -12.338 1.00 74.31 114 GLU A C 1
ATOM 868 O O . GLU A 1 114 ? -15.019 -8.616 -11.264 1.00 74.31 114 GLU A O 1
ATOM 873 N N . GLY A 1 115 ? -16.536 -7.736 -12.662 1.00 78.19 115 GLY A N 1
ATOM 874 C CA . GLY A 1 115 ? -17.697 -7.957 -11.788 1.00 78.19 115 GLY A CA 1
ATOM 875 C C . GLY A 1 115 ? -17.688 -7.048 -10.557 1.00 78.19 115 GLY A C 1
ATOM 876 O O . GLY A 1 115 ? -17.168 -5.941 -10.617 1.00 78.19 115 GLY A O 1
ATOM 877 N N . ILE A 1 116 ? -18.274 -7.488 -9.438 1.00 85.00 116 ILE A N 1
ATOM 878 C CA . ILE A 1 116 ? -18.153 -6.783 -8.148 1.00 85.00 116 ILE A CA 1
ATOM 879 C C . ILE A 1 116 ? -17.157 -7.498 -7.233 1.00 85.00 116 ILE A C 1
ATOM 881 O O . ILE A 1 116 ? -17.100 -8.727 -7.201 1.00 85.00 116 ILE A O 1
ATOM 885 N N . LEU A 1 117 ? -16.430 -6.739 -6.410 1.00 82.81 117 LEU A N 1
ATOM 886 C CA . LEU A 1 117 ? -15.402 -7.273 -5.509 1.00 82.81 117 LEU A CA 1
ATOM 887 C C . LEU A 1 117 ? -15.892 -8.452 -4.649 1.00 82.81 117 LEU A C 1
ATOM 889 O O . LEU A 1 117 ? -15.167 -9.422 -4.440 1.00 82.81 117 LEU A O 1
ATOM 893 N N . ALA A 1 118 ? -17.139 -8.390 -4.174 1.00 85.69 118 ALA A N 1
ATOM 894 C CA . ALA A 1 118 ? -17.729 -9.448 -3.361 1.00 85.69 118 ALA A CA 1
ATOM 895 C C . ALA A 1 118 ? -17.798 -10.801 -4.094 1.00 85.69 118 ALA A C 1
ATOM 897 O O . ALA A 1 118 ? -17.569 -11.837 -3.475 1.00 85.69 118 ALA A O 1
ATOM 898 N N . GLU A 1 119 ? -18.078 -10.802 -5.399 1.00 86.50 119 GLU A N 1
ATOM 899 C CA . GLU A 1 119 ? -18.123 -12.020 -6.216 1.00 86.50 119 GLU A CA 1
ATOM 900 C C . GLU A 1 119 ? -16.720 -12.586 -6.427 1.00 86.50 119 GLU A C 1
ATOM 902 O O . GLU A 1 119 ? -16.514 -13.787 -6.254 1.00 86.50 119 GLU A O 1
ATOM 907 N N . THR A 1 120 ? -15.741 -11.721 -6.701 1.00 85.62 120 THR A N 1
ATOM 908 C CA . THR A 1 120 ? -14.324 -12.093 -6.816 1.00 85.62 120 THR A CA 1
ATOM 909 C C . THR A 1 120 ? -13.827 -12.785 -5.548 1.00 85.62 120 THR A C 1
ATOM 911 O O . THR A 1 120 ? -13.271 -13.884 -5.621 1.00 85.62 120 THR A O 1
ATOM 914 N N . CYS A 1 121 ? -14.095 -12.201 -4.375 1.00 85.94 121 CYS A N 1
ATOM 915 C CA . CYS A 1 121 ? -13.757 -12.801 -3.083 1.00 85.94 121 CYS A CA 1
ATOM 916 C C . CYS A 1 121 ? -14.509 -14.121 -2.837 1.00 85.94 121 CYS A C 1
ATOM 918 O O . CYS A 1 121 ? -13.949 -15.054 -2.264 1.00 85.94 121 CYS A O 1
ATOM 920 N N . ALA A 1 122 ? -15.763 -14.231 -3.289 1.00 88.06 122 ALA A N 1
ATOM 921 C CA . ALA A 1 122 ? -16.577 -15.434 -3.114 1.00 88.06 122 ALA A CA 1
ATOM 922 C C . ALA A 1 122 ? -16.111 -16.628 -3.966 1.00 88.06 122 ALA A C 1
ATOM 924 O O . ALA A 1 122 ? -16.492 -17.759 -3.666 1.00 88.06 122 ALA A O 1
ATOM 925 N N . THR A 1 123 ? -15.275 -16.412 -4.990 1.00 86.50 123 THR A N 1
ATOM 926 C CA . THR A 1 123 ? -14.710 -17.516 -5.787 1.00 86.50 123 THR A CA 1
ATOM 927 C C . THR A 1 123 ? -13.843 -18.465 -4.959 1.00 86.50 123 THR A C 1
ATOM 929 O O . THR A 1 123 ? -13.727 -19.636 -5.310 1.00 86.50 123 THR A O 1
ATOM 932 N N . GLY A 1 124 ? -13.226 -17.971 -3.878 1.00 84.56 124 GLY A N 1
ATOM 933 C CA . GLY A 1 124 ? -12.265 -18.732 -3.076 1.00 84.56 124 GLY A CA 1
ATOM 934 C C . GLY A 1 124 ? -10.948 -19.038 -3.799 1.00 84.56 124 GLY A C 1
ATOM 935 O O . GLY A 1 124 ? -10.165 -19.843 -3.305 1.00 84.56 124 GLY A O 1
ATOM 936 N N . ASN A 1 125 ? -10.703 -18.418 -4.958 1.00 82.75 125 ASN A N 1
ATOM 937 C CA . ASN A 1 125 ? -9.512 -18.668 -5.772 1.00 82.75 125 ASN A CA 1
ATOM 938 C C . ASN A 1 125 ? -8.300 -17.820 -5.364 1.00 82.75 125 ASN A C 1
ATOM 940 O O . ASN A 1 125 ? -7.194 -18.109 -5.816 1.00 82.75 125 ASN A O 1
ATOM 944 N N . TYR A 1 126 ? -8.508 -16.758 -4.581 1.00 82.94 126 TYR A N 1
ATOM 945 C CA . TYR A 1 126 ? -7.505 -15.727 -4.320 1.00 82.94 126 TYR A CA 1
ATOM 946 C C . TYR A 1 126 ? -7.361 -15.465 -2.825 1.00 82.94 126 TYR A C 1
ATOM 948 O O . TYR A 1 126 ? -8.351 -15.232 -2.133 1.00 82.94 126 TYR A O 1
ATOM 956 N N . ASP A 1 127 ? -6.121 -15.447 -2.354 1.00 80.88 127 ASP A N 1
ATOM 957 C CA . ASP A 1 127 ? -5.769 -15.109 -0.973 1.00 80.88 127 ASP A CA 1
ATOM 958 C C . ASP A 1 127 ? -5.586 -13.600 -0.798 1.00 80.88 127 ASP A C 1
ATOM 960 O O . ASP A 1 127 ? -5.779 -13.062 0.293 1.00 80.88 127 ASP A O 1
ATOM 964 N N . PHE A 1 128 ? -5.237 -12.911 -1.890 1.00 83.06 128 PHE A N 1
ATOM 965 C CA . PHE A 1 128 ? -5.056 -11.466 -1.927 1.00 83.06 128 PHE A CA 1
ATOM 966 C C . PHE A 1 128 ? -5.745 -10.871 -3.154 1.00 83.06 128 PHE A C 1
ATOM 968 O O . PHE A 1 128 ? -5.557 -11.324 -4.283 1.00 83.06 128 PHE A O 1
ATOM 975 N N . VAL A 1 129 ? -6.527 -9.817 -2.933 1.00 84.94 129 VAL A N 1
ATOM 976 C CA . VAL A 1 129 ? -7.139 -9.031 -4.004 1.00 84.94 129 VAL A CA 1
ATOM 977 C C . VAL A 1 129 ? -6.622 -7.604 -3.879 1.00 84.94 129 VAL A C 1
ATOM 979 O O . VAL A 1 129 ? -7.013 -6.866 -2.975 1.00 84.94 129 VAL A O 1
ATOM 982 N N . ASN A 1 130 ? -5.704 -7.230 -4.767 1.00 84.50 130 ASN A N 1
ATOM 983 C CA . ASN A 1 130 ? -5.152 -5.887 -4.853 1.00 84.50 130 ASN A CA 1
ATOM 984 C C . ASN A 1 130 ? -6.211 -4.969 -5.467 1.00 84.50 130 ASN A C 1
ATOM 986 O O . ASN A 1 130 ? -6.568 -5.107 -6.636 1.00 84.50 130 ASN A O 1
ATOM 990 N N . LEU A 1 131 ? -6.738 -4.064 -4.642 1.00 76.88 131 LEU A N 1
ATOM 991 C CA . LEU A 1 131 ? -7.854 -3.184 -5.001 1.00 76.88 131 LEU A CA 1
ATOM 992 C C . LEU A 1 131 ? -7.411 -1.909 -5.711 1.00 76.88 131 LEU A C 1
ATOM 994 O O . LEU A 1 131 ? -8.201 -1.275 -6.399 1.00 76.88 131 LEU A O 1
ATOM 998 N N . ALA A 1 132 ? -6.185 -1.470 -5.451 1.00 73.25 132 ALA A N 1
ATOM 999 C CA . ALA A 1 132 ? -5.786 -0.117 -5.769 1.00 73.25 132 ALA A CA 1
ATOM 1000 C C . ALA A 1 132 ? -4.273 0.015 -5.850 1.00 73.25 132 ALA A C 1
ATOM 1002 O O . ALA A 1 132 ? -3.545 -0.656 -5.116 1.00 73.25 132 ALA A O 1
ATOM 1003 N N . PHE A 1 133 ? -3.821 0.963 -6.661 1.00 73.25 133 PHE A N 1
ATOM 1004 C CA . PHE A 1 133 ? -2.422 1.368 -6.690 1.00 73.25 133 PHE A CA 1
ATOM 1005 C C . PHE A 1 133 ? -2.211 2.625 -5.870 1.00 73.25 133 PHE A C 1
ATOM 1007 O O . PHE A 1 133 ? -3.130 3.424 -5.667 1.00 73.25 133 PHE A O 1
ATOM 1014 N N . LEU A 1 134 ? -0.964 2.837 -5.468 1.00 74.31 134 LEU A N 1
ATOM 1015 C CA . LEU A 1 134 ? -0.507 4.091 -4.894 1.00 74.31 134 LEU A CA 1
ATOM 1016 C C . LEU A 1 134 ? 0.289 4.877 -5.954 1.00 74.31 134 LEU A C 1
ATOM 1018 O O . LEU A 1 134 ? 1.516 4.896 -5.895 1.00 74.31 134 LEU A O 1
ATOM 1022 N N . PRO A 1 135 ? -0.357 5.536 -6.939 1.00 72.56 135 PRO A N 1
ATOM 1023 C CA . PRO A 1 135 ? 0.345 6.237 -8.023 1.00 72.56 135 PRO A CA 1
ATOM 1024 C C . PRO A 1 135 ? 1.080 7.505 -7.573 1.00 72.56 135 PRO A C 1
ATOM 1026 O O . PRO A 1 135 ? 1.703 8.194 -8.379 1.00 72.56 135 PRO A O 1
ATOM 1029 N N . THR A 1 136 ? 0.946 7.907 -6.312 1.00 81.00 136 THR A N 1
ATOM 1030 C CA . THR A 1 136 ? 1.610 9.089 -5.766 1.00 81.00 136 THR A CA 1
ATOM 1031 C C . THR A 1 136 ? 1.982 8.812 -4.325 1.00 81.00 136 THR A C 1
ATOM 1033 O O . THR A 1 136 ? 1.102 8.512 -3.523 1.00 81.00 136 THR A O 1
ATOM 1036 N N . PHE A 1 137 ? 3.271 8.911 -4.000 1.00 84.44 137 PHE A N 1
ATOM 1037 C CA . PHE A 1 137 ? 3.812 8.819 -2.645 1.00 84.44 137 PHE A CA 1
ATOM 1038 C C . PHE A 1 137 ? 5.255 9.336 -2.603 1.00 84.44 137 PHE A C 1
ATOM 1040 O O . PHE A 1 137 ? 5.918 9.438 -3.636 1.00 84.44 137 PHE A O 1
ATOM 1047 N N . GLY A 1 138 ? 5.743 9.604 -1.389 1.00 85.62 138 GLY A N 1
ATOM 1048 C CA . GLY A 1 138 ? 7.109 10.069 -1.158 1.00 85.62 138 GLY A CA 1
ATOM 1049 C C . GLY A 1 138 ? 7.322 11.522 -1.573 1.00 85.62 138 GLY A C 1
ATOM 1050 O O . GLY A 1 138 ? 6.405 12.207 -2.027 1.00 85.62 138 GLY A O 1
ATOM 1051 N N . ASN A 1 139 ? 8.537 12.018 -1.357 1.00 86.62 139 ASN A N 1
ATOM 1052 C CA . ASN A 1 139 ? 8.975 13.364 -1.718 1.00 86.62 139 ASN A CA 1
ATOM 1053 C C . ASN A 1 139 ? 8.034 14.483 -1.216 1.00 86.62 139 ASN A C 1
ATOM 1055 O O . ASN A 1 139 ? 7.777 15.470 -1.907 1.00 86.62 139 ASN A O 1
ATOM 1059 N N . GLY A 1 140 ? 7.467 14.311 -0.017 1.00 83.88 140 GLY A N 1
ATOM 1060 C CA . GLY A 1 140 ? 6.529 15.267 0.587 1.00 83.88 140 GLY A CA 1
ATOM 1061 C C . GLY A 1 140 ? 5.138 15.325 -0.061 1.00 83.88 140 GLY A C 1
ATOM 1062 O O . GLY A 1 140 ? 4.321 16.161 0.328 1.00 83.88 140 GLY A O 1
ATOM 1063 N N . GLN A 1 141 ? 4.838 14.455 -1.026 1.00 85.81 141 GLN A N 1
ATOM 1064 C CA . GLN A 1 141 ? 3.510 14.348 -1.622 1.00 85.81 141 GLN A CA 1
ATOM 1065 C C . GLN A 1 141 ? 2.555 13.622 -0.670 1.00 85.81 141 GLN A C 1
ATOM 1067 O O . GLN A 1 141 ? 2.944 12.699 0.047 1.00 85.81 141 GLN A O 1
ATOM 1072 N N . THR A 1 142 ? 1.280 14.017 -0.678 1.00 85.19 142 THR A N 1
ATOM 1073 C CA . THR A 1 142 ? 0.243 13.258 0.034 1.00 85.19 142 THR A CA 1
ATOM 1074 C C . THR A 1 142 ? -0.006 11.955 -0.720 1.00 85.19 142 THR A C 1
ATOM 1076 O O . THR A 1 142 ? -0.326 12.032 -1.908 1.00 85.19 142 THR A O 1
ATOM 1079 N N . PRO A 1 143 ? 0.134 10.777 -0.080 1.00 85.56 143 PRO A N 1
ATOM 1080 C CA . PRO A 1 143 ? -0.105 9.526 -0.772 1.00 85.56 143 PRO A CA 1
ATOM 1081 C C . PRO A 1 143 ? -1.547 9.435 -1.279 1.00 85.56 143 PRO A C 1
ATOM 1083 O O . PRO A 1 143 ? -2.485 9.683 -0.521 1.00 85.56 143 PRO A O 1
ATOM 1086 N N . MET A 1 144 ? -1.724 9.089 -2.551 1.00 80.56 144 MET A N 1
ATOM 1087 C CA . MET A 1 144 ? -3.042 8.955 -3.176 1.00 80.56 144 MET A CA 1
ATOM 1088 C C . MET A 1 144 ? -3.253 7.525 -3.626 1.00 80.56 144 MET A C 1
ATOM 1090 O O . MET A 1 144 ? -2.387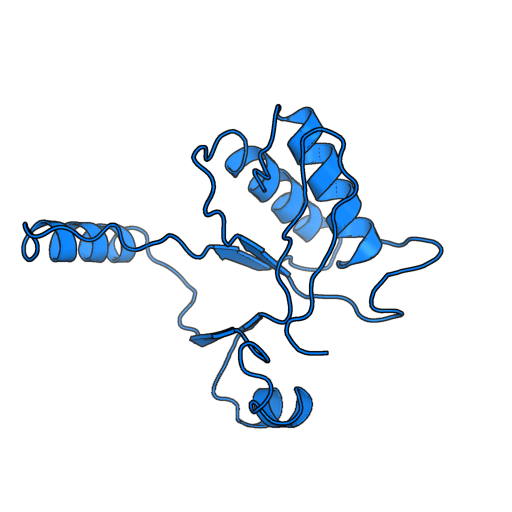 6.975 -4.298 1.00 80.56 144 MET A O 1
ATOM 1094 N N . ILE A 1 145 ? -4.409 6.962 -3.280 1.00 78.38 145 ILE A N 1
ATOM 1095 C CA . ILE A 1 145 ? -4.870 5.683 -3.811 1.00 78.38 145 ILE A CA 1
ATOM 1096 C C . ILE A 1 145 ? -5.670 5.926 -5.093 1.00 78.38 145 ILE A C 1
ATOM 1098 O O . ILE A 1 145 ? -6.491 6.841 -5.148 1.00 78.38 145 ILE A O 1
ATOM 1102 N N . ASN A 1 146 ? -5.434 5.086 -6.097 1.00 74.75 146 ASN A N 1
ATOM 1103 C CA . ASN A 1 146 ? -6.231 5.000 -7.312 1.00 74.75 146 ASN A CA 1
ATOM 1104 C C . ASN A 1 146 ? -6.879 3.615 -7.394 1.00 74.75 146 ASN A C 1
ATOM 1106 O O . ASN A 1 146 ? -6.179 2.620 -7.598 1.00 74.75 146 ASN A O 1
ATOM 1110 N N . LEU A 1 147 ? -8.197 3.577 -7.202 1.00 72.38 147 LEU A N 1
ATOM 1111 C CA . LEU A 1 147 ? -9.037 2.429 -7.523 1.00 72.38 147 LEU A CA 1
ATOM 1112 C C . LEU A 1 147 ? -9.227 2.479 -9.040 1.00 72.38 147 LEU A C 1
ATOM 1114 O O . LEU A 1 147 ? -9.831 3.414 -9.564 1.00 72.38 147 LEU A O 1
ATOM 1118 N N . ALA A 1 148 ? -8.590 1.562 -9.765 1.00 63.91 148 ALA A N 1
ATOM 1119 C CA . ALA A 1 148 ? -8.775 1.500 -11.208 1.00 63.91 148 ALA A CA 1
ATOM 1120 C C . ALA A 1 148 ? -10.276 1.307 -11.496 1.00 63.91 148 ALA A C 1
ATOM 1122 O O . ALA A 1 148 ? -10.922 0.548 -10.798 1.00 63.91 148 ALA A O 1
ATOM 1123 N N . GLY A 1 149 ? -10.846 2.055 -12.446 1.00 60.75 149 GLY A N 1
ATOM 1124 C CA . GLY A 1 149 ? -12.227 1.850 -12.907 1.00 60.75 149 GLY A CA 1
ATOM 1125 C C . GLY A 1 149 ? -13.386 2.329 -12.012 1.00 60.75 149 GLY A C 1
ATOM 1126 O O . GLY A 1 149 ? -14.464 2.548 -12.571 1.00 60.75 149 GLY A O 1
ATOM 1127 N N . HIS A 1 150 ? -13.204 2.545 -10.700 1.00 58.88 150 HIS A N 1
ATOM 1128 C CA . HIS A 1 150 ? -14.307 2.759 -9.739 1.00 58.88 150 HIS A CA 1
ATOM 1129 C C . HIS A 1 150 ? -14.112 3.900 -8.725 1.00 58.88 150 HIS A C 1
ATOM 1131 O O . HIS A 1 150 ? -13.002 4.071 -8.175 1.00 58.88 150 HIS A O 1
#

Secondary structure (DSSP, 8-state):
------SHHHHHHHHHHHHHHTSSS--SS-TTTT---SEEEE---SS--TTHHHHHHHHHHGGGGTSPPEEEE-------S-TTHHHHHHHHHHHHS-------EEE-SSSS-S--HHHHHHTS--SEEE--EEEE-STTPPPEEE-S--